Protein AF-A0A383DBK7-F1 (afdb_monomer_lite)

pLDDT: mean 73.45, std 19.94, range [37.69, 95.38]

Structure (mmCIF, N/CA/C/O backbone):
data_AF-A0A383DBK7-F1
#
_entry.id   AF-A0A383DBK7-F1
#
loop_
_atom_site.group_PDB
_atom_site.id
_atom_site.type_symbol
_atom_site.label_atom_id
_atom_site.label_alt_id
_atom_site.label_comp_id
_atom_site.label_asym_id
_atom_site.label_entity_id
_atom_site.label_seq_id
_atom_site.pdbx_PDB_ins_code
_atom_site.Cartn_x
_atom_site.Cartn_y
_atom_site.Cartn_z
_atom_site.occupancy
_atom_site.B_iso_or_equiv
_atom_site.auth_seq_id
_atom_site.auth_comp_id
_atom_site.auth_asym_id
_atom_site.auth_atom_id
_atom_site.pdbx_PDB_model_num
ATOM 1 N N . MET A 1 1 ? -29.598 -0.564 31.491 1.00 38.88 1 MET A N 1
ATOM 2 C CA . MET A 1 1 ? -29.309 -1.508 30.377 1.00 38.88 1 MET A CA 1
ATOM 3 C C . MET A 1 1 ? -28.284 -0.810 29.503 1.00 38.88 1 MET A C 1
ATOM 5 O O . MET A 1 1 ? -28.606 0.234 28.963 1.00 38.88 1 MET A O 1
ATOM 9 N N . GLY A 1 2 ? -27.034 -1.281 29.478 1.00 41.19 2 GLY A N 1
ATOM 10 C CA . GLY A 1 2 ? -25.929 -0.506 28.902 1.00 41.19 2 GLY A CA 1
ATOM 11 C C . GLY A 1 2 ? -26.020 -0.385 27.381 1.00 41.19 2 GLY A C 1
ATOM 12 O O . GLY A 1 2 ? -26.167 -1.396 26.694 1.00 41.19 2 GLY A O 1
ATOM 13 N N . ASN A 1 3 ? -25.919 0.838 26.862 1.00 51.25 3 ASN A N 1
ATOM 14 C CA . ASN A 1 3 ? -25.913 1.095 25.426 1.00 51.25 3 ASN A CA 1
ATOM 15 C C . ASN A 1 3 ? -24.606 0.573 24.810 1.00 51.25 3 ASN A C 1
ATOM 17 O O . ASN A 1 3 ? -23.506 0.955 25.220 1.00 51.25 3 ASN A O 1
ATOM 21 N N . VAL A 1 4 ? -24.735 -0.311 23.818 1.00 54.56 4 VAL A N 1
ATOM 22 C CA . VAL A 1 4 ? -23.609 -0.811 23.023 1.00 54.56 4 VA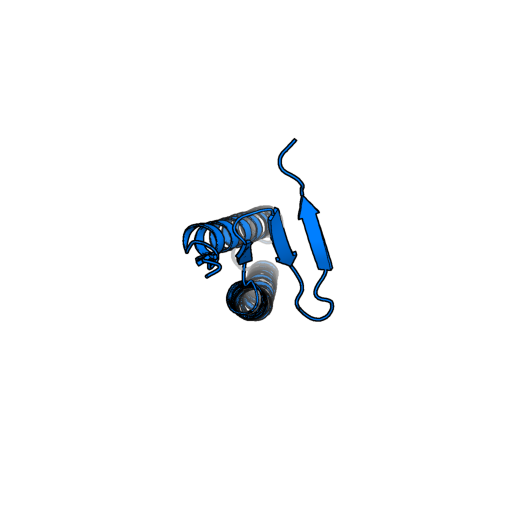L A CA 1
ATOM 23 C C . VAL A 1 4 ? -23.377 0.162 21.878 1.00 54.56 4 VAL A C 1
ATOM 25 O O . VAL A 1 4 ? -24.194 0.255 20.963 1.00 54.56 4 VAL A O 1
ATOM 28 N N . ILE A 1 5 ? -22.263 0.887 21.921 1.00 59.22 5 ILE A N 1
ATOM 29 C CA . ILE A 1 5 ? -21.854 1.771 20.833 1.00 59.22 5 ILE A CA 1
ATOM 30 C C . ILE A 1 5 ? -20.886 0.995 19.942 1.00 59.22 5 ILE A C 1
ATOM 32 O O . ILE A 1 5 ? -19.887 0.439 20.397 1.00 59.22 5 ILE A O 1
ATOM 36 N N . LYS A 1 6 ? -21.195 0.926 18.650 1.00 58.03 6 LYS A N 1
ATOM 37 C CA . LYS A 1 6 ? -20.268 0.411 17.638 1.00 58.03 6 LYS A CA 1
ATOM 38 C C . LYS A 1 6 ? -19.454 1.577 17.071 1.00 58.03 6 LYS A C 1
ATOM 40 O O . LYS A 1 6 ? -19.996 2.680 16.982 1.00 58.03 6 LYS A O 1
ATOM 45 N N . PRO A 1 7 ? -18.181 1.364 16.693 1.00 59.94 7 PRO A N 1
ATOM 46 C CA . PRO A 1 7 ? -17.385 2.392 16.030 1.00 59.94 7 PRO A CA 1
ATOM 47 C C . PRO A 1 7 ? -18.113 2.921 14.788 1.00 59.94 7 PRO A C 1
ATOM 49 O O . PRO A 1 7 ? -18.637 2.151 13.979 1.00 59.94 7 PRO A O 1
ATOM 52 N N . ASP A 1 8 ? -18.159 4.247 14.663 1.00 64.44 8 ASP A N 1
ATOM 53 C CA . ASP A 1 8 ? -18.767 4.942 13.528 1.00 64.44 8 ASP A CA 1
ATOM 54 C C . ASP A 1 8 ? -18.027 4.570 12.227 1.00 64.44 8 ASP A C 1
ATOM 56 O O . ASP A 1 8 ? -16.799 4.432 12.204 1.00 64.44 8 ASP A O 1
ATOM 60 N N . LYS A 1 9 ? -18.771 4.461 11.120 1.00 69.19 9 LYS A N 1
ATOM 61 C CA . LYS A 1 9 ? -18.243 4.255 9.762 1.00 69.19 9 LYS A CA 1
ATOM 62 C C . LYS A 1 9 ? -17.153 5.270 9.400 1.00 69.19 9 LYS A C 1
ATOM 64 O O . LYS A 1 9 ? -16.267 4.945 8.614 1.00 69.19 9 LYS A O 1
ATOM 69 N N . LYS A 1 10 ? -17.165 6.462 10.011 1.00 73.50 10 LYS A N 1
ATOM 70 C CA . LYS A 1 10 ? -16.115 7.484 9.857 1.00 73.50 10 LYS A CA 1
ATOM 71 C C . LYS A 1 10 ? -14.701 6.971 10.164 1.00 73.50 10 LYS A C 1
ATOM 73 O O . LYS A 1 10 ? -13.760 7.404 9.506 1.00 73.50 10 LYS A O 1
ATOM 78 N N . TYR A 1 11 ? -14.536 6.030 11.099 1.00 72.62 11 TYR A N 1
ATOM 79 C CA . TYR A 1 11 ? -13.221 5.452 11.414 1.00 72.62 11 TYR A CA 1
ATOM 80 C C . TYR A 1 11 ? -12.685 4.557 10.295 1.00 72.62 11 TYR A C 1
ATOM 82 O O . TYR A 1 11 ? -11.488 4.578 10.016 1.00 72.62 11 TYR A O 1
ATOM 90 N N . TYR A 1 12 ? -13.568 3.821 9.616 1.00 74.81 12 TYR A N 1
ATOM 91 C CA . TYR A 1 12 ? -13.195 3.034 8.443 1.00 74.81 12 TYR A CA 1
ATOM 92 C C . TYR A 1 12 ? -12.727 3.947 7.307 1.00 74.81 12 TYR A C 1
ATOM 94 O O . TYR A 1 12 ? -11.667 3.726 6.725 1.00 74.81 12 TYR A O 1
ATOM 102 N N . THR A 1 13 ? -13.464 5.034 7.053 1.00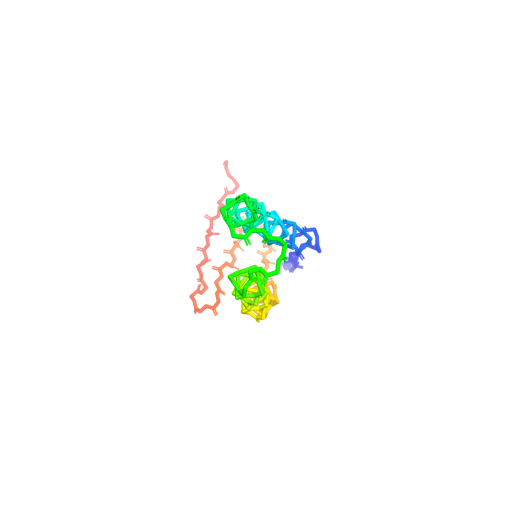 79.00 13 THR A N 1
ATOM 103 C CA . THR A 1 13 ? -13.076 6.035 6.052 1.00 79.00 13 THR A CA 1
ATOM 104 C C . THR A 1 13 ? -11.738 6.690 6.397 1.00 79.00 13 THR A C 1
ATOM 106 O O . THR A 1 13 ? -10.894 6.835 5.521 1.00 79.00 13 THR A O 1
ATOM 109 N N . ALA A 1 14 ? -11.498 7.030 7.668 1.00 83.25 14 ALA A N 1
ATOM 110 C CA . ALA A 1 14 ? -10.220 7.591 8.104 1.00 83.25 14 ALA A CA 1
ATOM 111 C C . ALA A 1 14 ? -9.046 6.624 7.865 1.00 83.25 14 ALA A C 1
ATOM 113 O O . ALA A 1 14 ? -7.994 7.041 7.388 1.00 83.25 14 ALA A O 1
ATOM 114 N N . GLN A 1 15 ? -9.227 5.328 8.137 1.00 84.44 15 GLN A N 1
ATOM 115 C CA . GLN A 1 15 ? -8.195 4.317 7.886 1.00 84.44 15 GLN A CA 1
ATOM 116 C C . GLN A 1 15 ? -7.923 4.114 6.389 1.00 84.44 15 GLN A C 1
ATOM 118 O O . GLN A 1 15 ? -6.763 3.978 6.002 1.00 84.44 15 GLN A O 1
ATOM 123 N N . LEU A 1 16 ? -8.954 4.169 5.539 1.00 86.44 16 LEU A N 1
ATOM 124 C CA . LEU A 1 16 ? -8.778 4.147 4.082 1.00 86.44 16 LEU A CA 1
ATOM 125 C C . LEU A 1 16 ? -8.036 5.388 3.567 1.00 86.44 16 LEU A C 1
ATOM 127 O O . LEU A 1 16 ? -7.181 5.266 2.694 1.00 86.44 16 LEU A O 1
ATOM 131 N N . LEU A 1 17 ? -8.320 6.570 4.123 1.00 88.69 17 LEU A N 1
ATOM 132 C CA . LEU A 1 17 ? -7.608 7.803 3.772 1.00 88.69 17 LEU A CA 1
ATOM 133 C C . LEU A 1 17 ? -6.124 7.722 4.144 1.00 88.69 17 LEU A C 1
ATOM 135 O O . LEU A 1 17 ? -5.276 8.074 3.329 1.00 88.69 17 LEU A O 1
ATOM 139 N N . ILE A 1 18 ? -5.800 7.203 5.333 1.00 89.00 18 ILE A N 1
ATOM 140 C CA . ILE A 1 18 ? -4.409 6.977 5.753 1.00 89.00 18 ILE A CA 1
ATOM 141 C C . ILE A 1 18 ? -3.701 6.030 4.773 1.00 89.00 18 ILE A C 1
ATOM 143 O O . ILE A 1 18 ? -2.608 6.341 4.300 1.00 89.00 18 ILE A O 1
ATOM 147 N N . LEU A 1 19 ? -4.339 4.911 4.416 1.00 90.31 19 LEU A N 1
ATOM 148 C CA . LEU A 1 19 ? -3.789 3.945 3.461 1.00 90.31 19 LEU A CA 1
ATOM 149 C C . LEU A 1 19 ? -3.580 4.559 2.066 1.00 90.31 19 LEU A C 1
ATOM 151 O O . LEU A 1 19 ? -2.572 4.295 1.405 1.00 90.31 19 LEU A O 1
ATOM 155 N N . SER A 1 20 ? -4.506 5.416 1.630 1.00 90.75 20 SER A N 1
ATOM 156 C CA . SER A 1 20 ? -4.395 6.151 0.371 1.00 90.75 20 SER A CA 1
ATOM 157 C C . SER A 1 20 ? -3.213 7.118 0.383 1.00 90.75 20 SER A C 1
ATOM 159 O O . SER A 1 20 ? -2.472 7.159 -0.592 1.00 90.75 20 SER A O 1
ATOM 161 N N . ILE A 1 21 ? -2.999 7.861 1.474 1.00 94.19 21 ILE A N 1
ATOM 162 C CA . ILE A 1 21 ? -1.866 8.792 1.602 1.00 94.19 21 ILE A CA 1
ATOM 163 C C . ILE A 1 21 ? -0.535 8.034 1.538 1.00 94.19 21 ILE A C 1
ATOM 165 O O . ILE A 1 21 ? 0.364 8.434 0.801 1.00 94.19 21 ILE A O 1
ATOM 169 N N . LEU A 1 22 ? -0.424 6.911 2.254 1.00 92.56 22 LEU A N 1
ATOM 170 C CA . LEU A 1 22 ? 0.749 6.030 2.195 1.00 92.56 22 LEU A CA 1
ATOM 171 C C . LEU A 1 22 ? 1.018 5.524 0.772 1.00 92.56 22 LEU A C 1
ATOM 173 O O . LEU A 1 22 ? 2.156 5.561 0.310 1.00 92.56 22 LEU A O 1
ATOM 177 N N . SER A 1 23 ? -0.033 5.116 0.057 1.00 93.06 23 SER A N 1
ATOM 178 C CA . SER A 1 23 ? 0.078 4.675 -1.340 1.00 93.06 23 SER A CA 1
ATOM 179 C C . SER A 1 23 ? 0.586 5.805 -2.242 1.00 93.06 23 SER A C 1
ATOM 181 O O . SER A 1 23 ? 1.484 5.587 -3.052 1.00 93.06 23 SER A O 1
ATOM 183 N N . SER A 1 24 ? 0.078 7.028 -2.061 1.00 93.31 24 SER A N 1
ATOM 184 C CA . SER A 1 24 ? 0.526 8.200 -2.819 1.00 93.31 24 SER A CA 1
ATOM 185 C C . SER A 1 24 ? 2.008 8.508 -2.601 1.00 93.31 24 SER A C 1
ATOM 187 O O . SER A 1 24 ? 2.704 8.820 -3.561 1.00 93.31 24 SER A O 1
ATOM 189 N N . ILE A 1 25 ? 2.517 8.380 -1.372 1.00 94.75 25 ILE A N 1
ATOM 190 C CA . ILE A 1 25 ? 3.944 8.596 -1.075 1.00 94.75 25 ILE A CA 1
ATOM 191 C C . ILE A 1 25 ? 4.819 7.584 -1.828 1.00 94.75 25 ILE A C 1
ATOM 193 O O . ILE A 1 25 ? 5.829 7.966 -2.417 1.00 94.75 25 ILE A O 1
ATOM 197 N N . ILE A 1 26 ? 4.414 6.309 -1.859 1.00 93.19 26 ILE A N 1
ATOM 198 C CA . ILE A 1 26 ? 5.129 5.256 -2.598 1.00 93.19 26 ILE A CA 1
ATOM 199 C C . ILE A 1 26 ? 5.147 5.566 -4.100 1.00 93.19 26 ILE A C 1
ATOM 201 O O . ILE A 1 26 ? 6.193 5.450 -4.736 1.00 93.19 26 ILE A O 1
ATOM 205 N N . ILE A 1 27 ? 4.013 6.002 -4.657 1.00 94.69 27 ILE A N 1
ATOM 206 C CA . ILE A 1 27 ? 3.905 6.379 -6.073 1.00 94.69 27 ILE A CA 1
ATOM 207 C C . ILE A 1 27 ? 4.815 7.568 -6.389 1.00 94.69 27 ILE A C 1
ATOM 209 O O . ILE A 1 27 ? 5.539 7.528 -7.379 1.00 94.69 27 ILE A O 1
ATOM 213 N N . ILE A 1 28 ? 4.832 8.602 -5.543 1.00 95.38 28 ILE A N 1
ATOM 214 C CA . ILE A 1 28 ? 5.719 9.762 -5.720 1.00 95.38 28 ILE A CA 1
ATOM 215 C C . ILE A 1 28 ? 7.186 9.316 -5.726 1.00 95.38 28 ILE A C 1
ATOM 217 O O . ILE A 1 28 ? 7.944 9.723 -6.603 1.00 95.38 28 ILE A O 1
ATOM 221 N N . GLY A 1 29 ? 7.581 8.436 -4.800 1.00 93.31 29 GLY A N 1
ATOM 222 C CA . GLY A 1 29 ? 8.927 7.862 -4.781 1.00 93.31 29 GLY A CA 1
ATOM 223 C C . GLY A 1 29 ? 9.262 7.095 -6.065 1.00 93.31 29 GLY A C 1
ATOM 224 O O . GLY A 1 29 ? 10.326 7.302 -6.645 1.00 93.31 29 GLY A O 1
ATOM 225 N N . ALA A 1 30 ? 8.336 6.266 -6.554 1.00 92.88 30 ALA A N 1
ATOM 226 C CA . ALA A 1 30 ? 8.510 5.532 -7.806 1.00 92.88 30 ALA A CA 1
ATOM 227 C C . ALA A 1 30 ? 8.629 6.466 -9.022 1.00 92.88 30 ALA A C 1
ATOM 229 O O . ALA A 1 30 ? 9.458 6.215 -9.891 1.00 92.88 30 ALA A O 1
ATOM 230 N N . ILE A 1 31 ? 7.866 7.565 -9.062 1.00 93.94 31 ILE A N 1
ATOM 231 C CA . ILE A 1 31 ? 7.962 8.589 -10.113 1.00 93.94 31 ILE A CA 1
ATOM 232 C C . ILE A 1 31 ? 9.340 9.252 -10.101 1.00 93.94 31 ILE A C 1
ATOM 234 O O . ILE A 1 31 ? 9.937 9.420 -11.159 1.00 93.94 31 ILE A O 1
ATOM 238 N N . ILE A 1 32 ? 9.873 9.603 -8.927 1.00 94.50 32 ILE A N 1
ATOM 239 C CA . ILE A 1 32 ? 11.208 10.212 -8.826 1.00 94.50 32 ILE A CA 1
ATOM 240 C C . ILE A 1 32 ? 12.268 9.267 -9.396 1.00 94.50 32 ILE A C 1
ATOM 242 O O . ILE A 1 32 ? 13.083 9.685 -10.214 1.00 94.50 32 ILE A O 1
ATOM 246 N N . ILE A 1 33 ? 12.240 7.988 -9.015 1.00 91.31 33 ILE A N 1
ATOM 247 C CA . ILE A 1 33 ? 13.209 7.013 -9.531 1.00 91.31 33 ILE A CA 1
ATOM 248 C C . ILE A 1 33 ? 12.997 6.780 -11.034 1.00 91.31 33 ILE A C 1
ATOM 250 O O . ILE A 1 33 ? 13.967 6.690 -11.782 1.00 91.31 33 ILE A O 1
ATOM 254 N N . ASN A 1 34 ? 11.746 6.748 -11.498 1.00 92.44 34 ASN A N 1
ATOM 255 C CA . ASN A 1 34 ? 11.425 6.648 -12.918 1.00 92.44 34 ASN A CA 1
ATOM 256 C C . ASN A 1 34 ? 12.032 7.805 -13.727 1.00 92.44 34 ASN A C 1
ATOM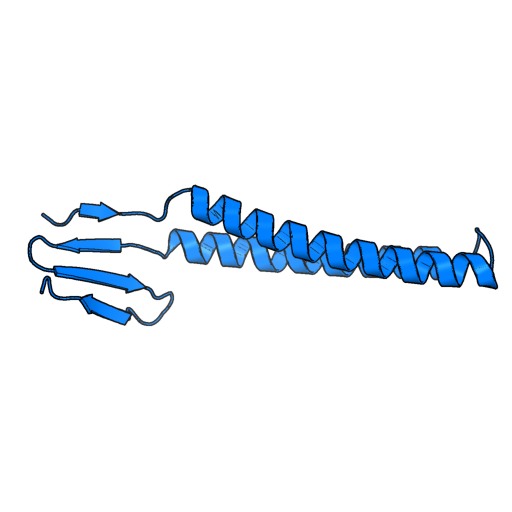 258 O O . ASN A 1 34 ? 12.624 7.554 -14.770 1.00 92.44 34 ASN A O 1
ATOM 262 N N . LEU A 1 35 ? 11.953 9.041 -13.223 1.00 92.00 35 LEU A N 1
ATOM 263 C CA . LEU A 1 35 ? 12.566 10.210 -13.861 1.00 92.00 35 LEU A CA 1
ATOM 264 C C . LEU A 1 35 ? 14.093 10.097 -13.936 1.00 92.00 35 LEU A C 1
ATOM 266 O O . LEU A 1 35 ? 14.673 10.488 -14.946 1.00 92.00 35 LEU A O 1
ATOM 270 N N . ILE A 1 36 ? 14.735 9.545 -12.900 1.00 91.06 36 ILE A N 1
ATOM 271 C CA . ILE A 1 36 ? 16.186 9.303 -12.895 1.00 91.06 36 ILE A CA 1
ATOM 272 C C . ILE A 1 36 ? 16.556 8.293 -13.988 1.00 91.06 36 ILE A C 1
ATOM 274 O O . ILE A 1 36 ? 17.424 8.572 -14.808 1.00 91.06 36 ILE A O 1
ATOM 278 N N . ILE A 1 37 ? 15.859 7.154 -14.048 1.00 89.81 37 ILE A N 1
ATOM 279 C CA . ILE A 1 37 ? 16.109 6.114 -15.061 1.00 89.81 37 ILE A CA 1
ATOM 280 C C . ILE A 1 37 ? 15.843 6.655 -16.471 1.00 89.81 37 ILE A C 1
ATOM 282 O O . ILE A 1 37 ? 16.633 6.434 -17.383 1.00 89.81 37 ILE A O 1
ATOM 286 N N . TYR A 1 38 ? 14.751 7.401 -16.648 1.00 90.50 38 TYR A N 1
ATOM 287 C CA . TYR A 1 38 ? 14.394 8.009 -17.926 1.00 90.50 38 TYR A CA 1
ATOM 288 C C . TYR A 1 38 ? 15.472 8.978 -18.426 1.00 90.50 38 TYR A C 1
ATOM 290 O O . TYR A 1 38 ? 15.717 9.050 -19.629 1.00 90.50 38 TYR A O 1
ATOM 298 N N . HIS A 1 39 ? 16.104 9.732 -17.522 1.00 89.81 39 HIS A N 1
ATOM 299 C CA . HIS A 1 39 ? 17.171 10.659 -17.885 1.00 89.81 39 HIS A CA 1
ATOM 300 C C . HIS A 1 39 ? 18.435 9.938 -18.374 1.00 89.81 39 HIS A C 1
ATOM 302 O O . HIS A 1 39 ? 19.032 10.378 -19.352 1.00 89.81 39 HIS A O 1
ATOM 308 N N . GLU A 1 40 ? 18.814 8.838 -17.719 1.00 87.69 40 GLU A N 1
ATOM 309 C CA . GLU A 1 40 ? 20.044 8.090 -18.016 1.00 87.69 40 GLU A CA 1
ATOM 310 C C . GLU A 1 40 ? 19.896 7.151 -19.225 1.00 87.69 40 GLU A C 1
ATOM 312 O O . GLU A 1 40 ? 20.742 7.126 -20.116 1.00 87.69 40 GLU A O 1
ATOM 317 N N . GLU A 1 41 ? 18.813 6.373 -19.276 1.00 84.62 41 GLU A N 1
ATOM 318 C CA . GLU A 1 41 ? 18.648 5.261 -20.227 1.00 84.62 41 GLU A CA 1
ATOM 319 C C . GLU A 1 41 ? 17.556 5.518 -21.281 1.00 84.62 41 GLU A C 1
ATOM 321 O O . GLU A 1 41 ? 17.417 4.765 -22.249 1.00 84.62 41 GLU A O 1
ATOM 326 N N . GLY A 1 42 ? 16.779 6.594 -21.128 1.00 82.44 42 GLY A N 1
ATOM 327 C CA . GLY A 1 42 ? 15.697 6.957 -22.038 1.00 82.44 42 GLY A CA 1
ATOM 328 C C . GLY A 1 42 ? 14.380 6.186 -21.817 1.00 82.44 42 GLY A C 1
ATOM 329 O O . GLY A 1 42 ? 14.237 5.395 -20.883 1.00 82.44 42 GLY A O 1
ATOM 330 N N . PRO A 1 43 ? 13.373 6.410 -22.685 1.00 77.88 43 PRO A N 1
ATOM 331 C CA . PRO A 1 43 ? 11.999 5.919 -22.503 1.00 77.88 43 PRO A CA 1
ATOM 332 C C . PRO A 1 43 ? 11.831 4.393 -22.537 1.00 77.88 43 PRO A C 1
ATOM 334 O O . PRO A 1 43 ? 10.851 3.888 -21.997 1.00 77.88 43 PRO A O 1
ATOM 337 N N . ASN A 1 44 ? 12.751 3.664 -23.175 1.00 78.75 44 ASN A N 1
ATOM 338 C CA . ASN A 1 44 ? 12.631 2.220 -23.413 1.00 78.75 44 ASN A CA 1
ATOM 339 C C . ASN A 1 44 ? 13.461 1.372 -22.437 1.00 78.75 44 ASN A C 1
ATOM 341 O O . ASN A 1 44 ? 13.713 0.200 -22.709 1.00 78.75 44 ASN A O 1
ATOM 345 N N . SER A 1 45 ? 13.896 1.950 -21.316 1.00 82.56 45 SER A N 1
ATOM 346 C CA . SER A 1 45 ? 14.605 1.203 -20.279 1.00 82.56 45 SER A CA 1
ATOM 347 C C . SER A 1 45 ? 13.717 0.110 -19.677 1.00 82.56 45 SER A C 1
ATOM 349 O O . SER A 1 45 ? 12.601 0.367 -19.214 1.00 82.56 45 SER A O 1
ATOM 351 N N . GLU A 1 46 ? 14.239 -1.115 -19.603 1.00 86.81 46 GLU A N 1
ATOM 352 C CA . GLU A 1 46 ? 13.614 -2.215 -18.859 1.00 86.81 46 GLU A CA 1
ATOM 353 C C . GLU A 1 46 ? 13.453 -1.868 -17.366 1.00 86.81 46 GLU A C 1
ATOM 355 O O . GLU A 1 46 ? 12.498 -2.308 -16.718 1.00 86.81 46 GLU A O 1
ATOM 360 N N . GLY A 1 47 ? 14.324 -1.003 -16.829 1.00 84.62 47 GLY A N 1
ATOM 361 C CA . GLY A 1 47 ? 14.277 -0.522 -15.448 1.00 84.62 47 GLY A CA 1
ATOM 362 C C . GLY A 1 47 ? 12.986 0.227 -15.111 1.00 84.62 47 GLY A C 1
ATOM 363 O O . GLY A 1 47 ? 12.477 0.112 -13.993 1.00 84.62 47 GLY A O 1
ATOM 364 N N . ILE A 1 48 ? 12.388 0.916 -16.090 1.00 88.19 48 ILE A N 1
ATOM 365 C CA . ILE A 1 48 ? 11.082 1.573 -15.937 1.00 88.19 48 ILE A CA 1
ATOM 366 C C . ILE A 1 48 ? 9.982 0.532 -15.687 1.00 88.19 48 ILE A C 1
ATOM 368 O O . ILE A 1 48 ? 9.147 0.708 -14.799 1.00 88.19 48 ILE A O 1
ATOM 372 N N . ILE A 1 49 ? 9.981 -0.574 -16.429 1.00 88.94 49 ILE A N 1
ATOM 373 C CA . ILE A 1 49 ? 8.972 -1.630 -16.272 1.00 88.94 49 ILE A CA 1
ATOM 374 C C . ILE A 1 49 ? 9.141 -2.321 -14.916 1.00 88.94 49 ILE A C 1
ATOM 376 O O . ILE A 1 49 ? 8.161 -2.524 -14.193 1.00 88.94 49 ILE A O 1
ATOM 380 N N . VAL A 1 50 ? 10.385 -2.636 -14.543 1.00 90.88 50 VAL A N 1
ATOM 381 C CA . VAL A 1 50 ? 10.705 -3.299 -13.272 1.00 90.88 50 VAL A CA 1
ATOM 382 C C . VAL A 1 50 ? 10.247 -2.456 -12.082 1.00 90.88 50 VAL A C 1
ATOM 384 O O . VAL A 1 50 ? 9.625 -2.989 -11.160 1.00 90.88 50 VAL A O 1
ATOM 387 N N . ILE A 1 51 ? 10.479 -1.139 -12.098 1.00 92.19 51 ILE A N 1
ATOM 388 C CA . ILE A 1 51 ? 10.105 -0.298 -10.958 1.00 92.19 51 ILE A CA 1
ATOM 389 C C . ILE A 1 51 ? 8.593 -0.151 -10.793 1.00 92.19 51 ILE A C 1
ATOM 391 O O . ILE A 1 51 ? 8.096 -0.167 -9.666 1.00 92.19 51 ILE A O 1
ATOM 395 N N . TRP A 1 52 ? 7.844 -0.080 -11.897 1.00 91.75 52 TRP A N 1
ATOM 396 C CA . TRP A 1 52 ? 6.383 -0.049 -11.846 1.00 91.75 52 TRP A CA 1
ATOM 397 C C . TRP A 1 52 ? 5.800 -1.378 -11.365 1.00 91.75 52 TRP A C 1
ATOM 399 O O . TRP A 1 52 ? 4.862 -1.367 -10.568 1.00 91.75 52 TRP A O 1
ATOM 409 N N . LEU A 1 53 ? 6.386 -2.512 -11.762 1.00 93.62 53 LEU A N 1
ATOM 410 C CA . LEU A 1 53 ? 6.017 -3.830 -11.234 1.00 93.62 53 LEU A CA 1
ATOM 411 C C . LEU A 1 53 ? 6.238 -3.921 -9.720 1.00 93.62 53 LEU A C 1
ATOM 413 O O . LEU A 1 53 ? 5.344 -4.362 -8.996 1.00 93.62 53 LEU A O 1
ATOM 417 N N . ILE A 1 54 ? 7.392 -3.461 -9.229 1.00 92.50 54 ILE A N 1
ATOM 418 C CA . ILE A 1 54 ? 7.692 -3.430 -7.790 1.00 92.50 54 ILE A CA 1
ATOM 419 C C . ILE A 1 54 ? 6.716 -2.502 -7.056 1.00 92.50 54 ILE A C 1
ATOM 421 O O . ILE A 1 54 ? 6.169 -2.879 -6.019 1.00 92.50 54 ILE A O 1
ATOM 425 N N . CYS A 1 55 ? 6.456 -1.312 -7.602 1.00 94.12 55 CYS A N 1
ATOM 426 C CA . CYS A 1 55 ? 5.534 -0.337 -7.021 1.00 94.12 55 CYS A CA 1
ATOM 427 C C . CYS A 1 55 ? 4.113 -0.911 -6.895 1.00 94.12 55 CYS A C 1
ATOM 429 O O . CYS A 1 55 ? 3.533 -0.910 -5.806 1.00 94.12 55 CYS A O 1
ATOM 431 N N . LEU A 1 56 ? 3.579 -1.481 -7.981 1.00 93.75 56 LEU A N 1
ATOM 432 C CA . LEU A 1 56 ? 2.260 -2.116 -7.991 1.00 93.75 56 LEU A CA 1
ATOM 433 C C . LEU A 1 56 ? 2.194 -3.319 -7.049 1.00 93.75 56 LEU A C 1
ATOM 435 O O . LEU A 1 56 ? 1.195 -3.485 -6.348 1.00 93.75 56 LEU A O 1
ATOM 439 N N . GLY A 1 57 ? 3.252 -4.131 -6.995 1.00 93.81 57 GLY A N 1
ATOM 440 C CA . GLY A 1 57 ? 3.351 -5.263 -6.079 1.00 93.81 57 GLY A CA 1
ATOM 441 C C . GLY A 1 57 ? 3.283 -4.827 -4.616 1.00 93.81 57 GLY A C 1
ATOM 442 O O . GLY A 1 57 ? 2.458 -5.340 -3.860 1.00 93.81 57 GLY A O 1
ATOM 443 N N . LEU A 1 58 ? 4.085 -3.832 -4.225 1.00 92.44 58 LEU A N 1
ATOM 444 C CA . LEU A 1 58 ? 4.107 -3.301 -2.859 1.00 92.44 58 LEU A CA 1
ATOM 445 C C . LEU A 1 58 ? 2.755 -2.715 -2.447 1.00 92.44 58 LEU A C 1
ATOM 447 O O . LEU A 1 58 ? 2.257 -3.029 -1.365 1.00 92.44 58 LEU A O 1
ATOM 451 N N . ILE A 1 59 ? 2.135 -1.908 -3.314 1.00 93.50 59 ILE A N 1
ATOM 452 C CA . ILE A 1 59 ? 0.816 -1.324 -3.044 1.00 93.50 59 ILE A CA 1
ATOM 453 C C . ILE A 1 59 ? -0.230 -2.435 -2.917 1.00 93.50 59 ILE A C 1
ATOM 455 O O . ILE A 1 59 ? -0.990 -2.452 -1.951 1.00 93.50 59 ILE A O 1
ATOM 459 N N . SER A 1 60 ? -0.241 -3.407 -3.830 1.00 92.06 60 SER A N 1
ATOM 460 C CA . SER A 1 60 ? -1.211 -4.508 -3.798 1.00 92.06 60 SER A CA 1
ATOM 461 C C . SER A 1 60 ? -1.093 -5.330 -2.515 1.00 92.06 60 SER A C 1
ATOM 463 O O . SER A 1 60 ? -2.097 -5.562 -1.843 1.00 92.06 60 SER A O 1
ATOM 465 N N . ILE A 1 61 ? 0.127 -5.715 -2.127 1.00 92.94 61 ILE A N 1
ATOM 466 C CA . ILE A 1 61 ? 0.383 -6.460 -0.885 1.00 92.94 61 ILE A CA 1
ATOM 467 C C . ILE A 1 61 ? -0.082 -5.648 0.327 1.00 92.94 61 ILE A C 1
ATOM 469 O O . ILE A 1 61 ? -0.779 -6.178 1.194 1.00 92.94 61 ILE A O 1
ATOM 473 N N . MET A 1 62 ? 0.252 -4.356 0.371 1.00 90.62 62 MET A N 1
ATOM 474 C CA . MET A 1 62 ? -0.150 -3.469 1.460 1.00 90.62 62 MET A CA 1
ATOM 475 C C . MET A 1 62 ? -1.676 -3.420 1.607 1.00 90.62 62 MET A C 1
ATOM 477 O O . MET A 1 62 ? -2.192 -3.585 2.710 1.00 90.62 62 MET A O 1
ATOM 481 N N . TRP A 1 63 ? -2.412 -3.255 0.507 1.00 92.19 63 TRP A N 1
ATOM 482 C CA . TRP A 1 63 ? -3.876 -3.212 0.528 1.00 92.19 63 TRP A CA 1
ATOM 483 C C . TRP A 1 63 ? -4.502 -4.557 0.911 1.00 92.19 63 TRP A C 1
ATOM 485 O O . TRP A 1 63 ? -5.409 -4.591 1.746 1.00 92.19 63 TRP A O 1
ATOM 495 N N . ILE A 1 64 ? -3.992 -5.664 0.360 1.00 91.19 64 ILE A N 1
ATOM 496 C CA . ILE A 1 64 ? -4.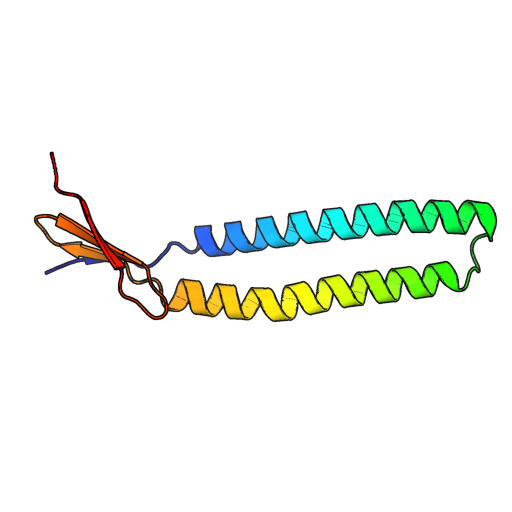475 -7.024 0.644 1.00 91.19 64 ILE A CA 1
ATOM 497 C C . ILE A 1 64 ? -4.322 -7.370 2.125 1.00 91.19 64 ILE A C 1
ATOM 499 O O . ILE A 1 64 ? -5.205 -8.010 2.688 1.00 91.19 64 ILE A O 1
ATOM 503 N N . VAL A 1 65 ? -3.232 -6.948 2.769 1.00 88.94 65 VAL A N 1
ATOM 504 C CA . VAL A 1 65 ? -2.996 -7.218 4.194 1.00 88.94 65 VAL A CA 1
ATOM 505 C C . VAL A 1 65 ? -3.768 -6.241 5.084 1.00 88.94 65 VAL A C 1
ATOM 507 O O . VAL A 1 65 ? -4.345 -6.644 6.094 1.00 88.94 65 VAL A O 1
ATOM 510 N N . PHE A 1 66 ? -3.824 -4.958 4.725 1.00 84.94 66 PHE A N 1
ATOM 511 C CA . PHE A 1 66 ? -4.385 -3.924 5.596 1.00 84.94 66 PHE A CA 1
ATOM 512 C C . PHE A 1 66 ? -5.919 -3.955 5.667 1.00 84.94 66 PHE A C 1
ATOM 514 O O . PHE A 1 66 ? -6.484 -3.806 6.751 1.00 84.94 66 PHE A O 1
ATOM 521 N N . LEU A 1 67 ? -6.606 -4.201 4.545 1.00 84.81 67 LEU A N 1
ATOM 522 C CA . LEU A 1 67 ? -8.072 -4.281 4.497 1.00 84.81 67 LEU A CA 1
ATOM 523 C C . LEU A 1 67 ? -8.680 -5.326 5.456 1.00 84.81 67 LEU A C 1
ATOM 525 O O . LEU A 1 67 ? -9.570 -4.956 6.229 1.00 84.81 67 LEU A O 1
ATOM 529 N N . PRO A 1 68 ? -8.245 -6.604 5.471 1.00 82.69 68 PRO A N 1
ATOM 530 C CA . PRO A 1 68 ? -8.803 -7.602 6.379 1.00 82.69 68 PRO A CA 1
ATOM 531 C C . PRO A 1 68 ? -8.465 -7.297 7.838 1.00 82.69 68 PRO A C 1
ATOM 533 O O . PRO A 1 68 ? -9.319 -7.498 8.700 1.00 82.69 68 PRO A O 1
ATOM 536 N N . ILE A 1 69 ? -7.271 -6.760 8.123 1.00 81.31 69 ILE A N 1
ATOM 537 C CA . ILE A 1 69 ? -6.885 -6.345 9.479 1.00 81.31 69 ILE A CA 1
ATOM 538 C C . ILE A 1 69 ? -7.831 -5.258 9.984 1.00 81.31 69 ILE A C 1
ATOM 540 O O . ILE A 1 69 ? -8.408 -5.406 11.058 1.00 81.31 69 ILE A O 1
ATOM 544 N N . VAL A 1 70 ? -8.040 -4.198 9.201 1.00 79.00 70 VAL A N 1
ATOM 545 C CA . VAL A 1 70 ? -8.959 -3.102 9.534 1.00 79.00 70 VAL A CA 1
ATOM 546 C C . VAL A 1 70 ? -10.387 -3.609 9.710 1.00 79.00 70 VAL A C 1
ATOM 548 O O . VAL A 1 70 ? -11.041 -3.293 10.706 1.00 79.00 70 VAL A O 1
ATOM 551 N N . HIS A 1 71 ? -10.868 -4.429 8.773 1.00 77.88 71 HIS A N 1
ATOM 552 C CA . HIS A 1 71 ? -12.211 -4.994 8.839 1.00 77.88 71 HIS A CA 1
ATOM 553 C C . HIS A 1 71 ? -12.410 -5.819 10.118 1.00 77.88 71 HIS A C 1
ATOM 555 O O . HIS A 1 71 ? -13.405 -5.646 10.825 1.00 77.88 71 HIS A O 1
ATOM 561 N N . PHE A 1 72 ? -11.448 -6.681 10.450 1.00 73.38 72 PHE A N 1
ATOM 562 C CA . PHE A 1 72 ? -11.495 -7.509 11.651 1.00 73.38 72 PHE A CA 1
ATOM 563 C C . PHE A 1 72 ? -11.387 -6.668 12.930 1.00 73.38 72 PHE A C 1
ATOM 565 O O . PHE A 1 72 ? -12.118 -6.908 13.891 1.00 73.38 72 PHE A O 1
ATOM 572 N N . TRP A 1 73 ? -10.534 -5.639 12.926 1.00 67.06 73 TRP A N 1
ATOM 573 C CA . TRP A 1 73 ? -10.339 -4.720 14.048 1.00 67.06 73 TRP A CA 1
ATOM 574 C C . TRP A 1 73 ? -11.625 -3.955 14.379 1.00 67.06 73 TRP A C 1
ATOM 576 O O . TRP A 1 73 ? -12.072 -3.964 15.524 1.00 67.06 73 TRP A O 1
ATOM 586 N N . ILE A 1 74 ? -12.277 -3.370 13.369 1.00 67.81 74 ILE A N 1
ATOM 587 C CA . ILE A 1 74 ? -13.538 -2.631 13.532 1.00 67.81 74 ILE A CA 1
ATOM 588 C C . ILE A 1 74 ? -14.676 -3.559 13.951 1.00 67.81 74 ILE A C 1
ATOM 590 O O . ILE A 1 74 ? -15.463 -3.204 14.827 1.00 67.81 74 ILE A O 1
ATOM 594 N N . LYS A 1 75 ? -14.765 -4.759 13.363 1.00 65.94 75 LYS A N 1
ATOM 595 C CA . LYS A 1 75 ? -15.808 -5.734 13.715 1.00 65.94 75 LYS A CA 1
ATOM 596 C C . LYS A 1 75 ? -15.702 -6.190 15.173 1.00 65.94 75 LYS A C 1
ATOM 598 O O . LYS A 1 75 ? -16.727 -6.486 15.784 1.00 65.94 75 LYS A O 1
ATOM 603 N N . ASN A 1 76 ? -14.490 -6.234 15.724 1.00 62.47 76 ASN A N 1
ATOM 604 C CA . ASN A 1 76 ? -14.242 -6.682 17.092 1.00 62.47 76 ASN A CA 1
ATOM 605 C C . ASN A 1 76 ? -14.214 -5.539 18.131 1.00 62.47 76 ASN A C 1
ATOM 607 O O . ASN A 1 76 ? -14.128 -5.794 19.330 1.00 62.47 76 ASN A O 1
ATOM 611 N N . LEU A 1 77 ? -14.324 -4.277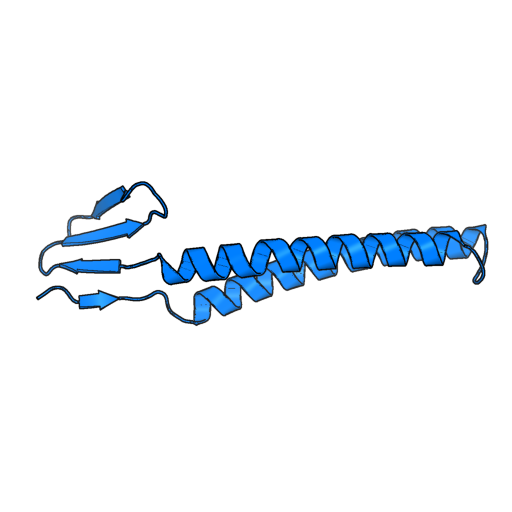 17.703 1.00 55.03 77 LEU A N 1
ATOM 612 C CA 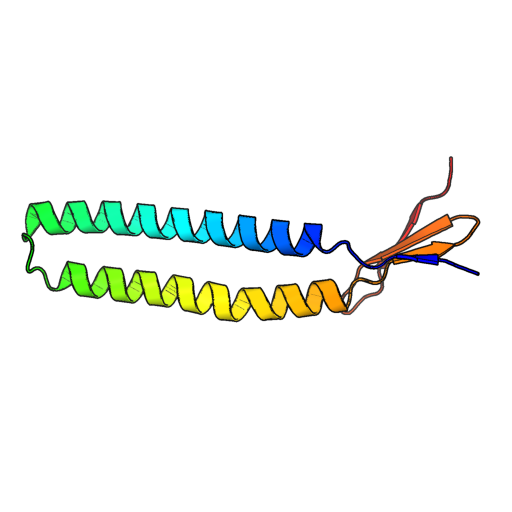. LEU A 1 77 ? -14.470 -3.119 18.588 1.00 55.03 77 LEU A CA 1
ATOM 613 C C . LEU A 1 77 ? -15.926 -2.993 19.061 1.00 55.03 77 LEU A C 1
ATOM 615 O O . LEU A 1 77 ? -16.797 -2.536 18.324 1.00 55.03 77 LEU A O 1
ATOM 619 N N . SER A 1 78 ? -16.200 -3.391 20.304 1.00 49.69 78 SER A N 1
ATOM 620 C CA . SER A 1 78 ? -17.489 -3.152 20.969 1.00 49.69 78 SER A CA 1
ATOM 621 C C . SER A 1 78 ? -17.306 -2.242 22.180 1.00 49.69 78 SER A C 1
ATOM 623 O O . SER A 1 78 ? -16.633 -2.608 23.141 1.00 49.69 78 SER A O 1
ATOM 625 N N . TYR A 1 79 ? -17.929 -1.062 22.149 1.00 50.50 79 TYR A N 1
ATOM 626 C CA . TYR A 1 79 ? -17.947 -0.134 23.277 1.00 50.50 79 TYR A CA 1
ATOM 627 C C . TYR A 1 79 ? -19.202 -0.393 24.120 1.00 50.50 79 TYR A C 1
ATOM 629 O O . TYR A 1 79 ? -20.312 -0.406 23.591 1.00 50.50 79 TYR A O 1
ATOM 637 N N . PHE A 1 80 ? -19.043 -0.580 25.432 1.00 46.62 80 PHE A N 1
ATOM 638 C CA . PHE A 1 80 ? -20.158 -0.739 26.370 1.00 46.62 80 PHE A CA 1
ATOM 639 C C . PHE A 1 80 ? -20.206 0.465 27.312 1.00 46.62 80 PHE A C 1
ATOM 641 O O . PHE A 1 80 ? -19.328 0.624 28.160 1.00 46.62 80 PHE A O 1
ATOM 648 N N . ILE A 1 81 ? -21.240 1.299 27.193 1.00 43.78 81 ILE A N 1
ATOM 649 C CA . ILE A 1 81 ? -21.496 2.388 28.142 1.00 43.78 81 ILE A CA 1
ATOM 650 C C . ILE A 1 81 ? -22.448 1.863 29.220 1.00 43.78 81 ILE A C 1
ATOM 652 O O . ILE A 1 81 ? -23.532 1.374 28.900 1.00 43.78 81 ILE A O 1
ATOM 656 N N . ARG A 1 82 ? -22.036 1.920 30.492 1.00 41.53 82 ARG A N 1
ATOM 657 C CA . ARG A 1 82 ? -22.863 1.562 31.655 1.00 41.53 82 ARG A CA 1
ATOM 658 C C . ARG A 1 82 ? -23.183 2.827 32.459 1.00 41.53 82 ARG A C 1
ATOM 660 O O . ARG A 1 82 ? -22.362 3.735 32.501 1.00 41.53 82 ARG A O 1
ATOM 667 N N . ASP A 1 83 ? -24.352 2.849 33.096 1.00 44.38 83 ASP A N 1
ATOM 668 C CA . ASP A 1 83 ? -24.993 4.055 33.651 1.00 44.38 83 ASP A CA 1
ATOM 669 C C . ASP A 1 83 ? -24.142 4.846 34.685 1.00 44.38 83 ASP A C 1
ATOM 671 O O . ASP A 1 83 ? -24.321 6.051 34.796 1.00 44.38 83 ASP A O 1
ATOM 675 N N . ASP A 1 84 ? -23.140 4.227 35.334 1.00 44.81 84 ASP A N 1
ATOM 676 C CA . ASP A 1 84 ? -22.229 4.886 36.303 1.00 44.81 84 ASP A CA 1
ATOM 677 C C . ASP A 1 84 ? -20.755 4.983 35.848 1.00 44.81 84 ASP A C 1
ATOM 679 O O . ASP A 1 84 ? -19.897 5.489 36.576 1.00 44.81 84 ASP A O 1
ATOM 683 N N . ARG A 1 85 ? -20.401 4.423 34.681 1.00 41.53 85 ARG A N 1
ATOM 684 C CA . ARG A 1 85 ? -19.001 4.308 34.226 1.00 41.53 85 ARG A CA 1
ATOM 685 C C . ARG A 1 85 ? -18.883 4.027 32.732 1.00 41.53 85 ARG A C 1
ATOM 687 O O . ARG A 1 85 ? -19.539 3.133 32.193 1.00 41.53 85 ARG A O 1
ATOM 694 N N . ILE A 1 86 ? -17.949 4.707 32.071 1.00 47.94 86 ILE A N 1
ATOM 695 C CA . ILE A 1 86 ? -17.570 4.372 30.696 1.00 47.94 86 ILE A CA 1
ATOM 696 C C . ILE A 1 86 ? -16.501 3.277 30.757 1.00 47.94 86 ILE A C 1
ATOM 698 O O . ILE A 1 86 ? -15.334 3.540 31.046 1.00 47.94 86 ILE A O 1
ATOM 702 N N . THR A 1 87 ? -16.903 2.035 30.486 1.00 45.34 87 THR A N 1
ATOM 703 C CA . THR A 1 87 ? -15.987 0.902 30.306 1.00 45.34 87 THR A CA 1
ATOM 704 C C . THR A 1 87 ? -15.644 0.754 28.829 1.00 45.34 87 THR A C 1
ATOM 706 O O . THR A 1 87 ? -16.411 0.192 28.048 1.00 45.34 87 THR A O 1
ATOM 709 N N . ILE A 1 88 ? -14.477 1.251 28.422 1.00 48.84 88 ILE A N 1
ATOM 710 C CA . ILE A 1 88 ? -13.966 1.005 27.070 1.00 48.84 88 ILE A CA 1
ATOM 711 C C . ILE A 1 88 ? -13.367 -0.403 27.076 1.00 48.84 88 ILE A C 1
ATOM 713 O O . ILE A 1 88 ? -12.318 -0.607 27.683 1.00 48.84 88 ILE A O 1
ATOM 717 N N . GLN A 1 89 ? -14.024 -1.369 26.427 1.00 49.81 89 GLN A N 1
ATOM 718 C CA . GLN A 1 89 ? -13.421 -2.666 26.109 1.00 49.81 89 GLN A CA 1
ATOM 719 C C . GLN A 1 89 ? -12.753 -2.549 24.739 1.00 49.81 89 GLN A C 1
ATOM 721 O O . GLN A 1 89 ? -13.399 -2.671 23.704 1.00 49.81 89 GLN A O 1
ATOM 726 N N . SER A 1 90 ? -11.452 -2.265 24.737 1.00 40.94 90 SER A N 1
ATOM 727 C CA . SER A 1 90 ? -10.656 -2.208 23.509 1.00 40.94 90 SER A CA 1
ATOM 728 C C . SER A 1 90 ? -9.682 -3.379 23.509 1.00 40.94 90 SER A C 1
ATOM 730 O O . SER A 1 90 ? -8.767 -3.427 24.331 1.00 40.94 90 SER A O 1
ATOM 732 N N . GLY A 1 91 ? -9.906 -4.366 22.641 1.00 37.69 91 GLY A N 1
ATOM 733 C CA . GLY A 1 91 ? -9.025 -5.526 22.555 1.00 37.69 91 GLY A CA 1
ATOM 734 C C . GLY A 1 91 ? -9.497 -6.610 21.596 1.00 37.69 91 GLY A C 1
ATOM 735 O O . GLY A 1 91 ? -10.648 -7.027 21.649 1.00 37.69 91 GLY A O 1
ATOM 736 N N . ILE A 1 92 ? -8.575 -7.099 20.758 1.00 43.09 92 ILE A N 1
ATOM 737 C CA . ILE A 1 92 ? -8.787 -8.266 19.885 1.00 43.09 92 ILE A CA 1
ATOM 738 C C . ILE A 1 92 ? -8.656 -9.598 20.646 1.00 43.09 92 ILE A C 1
ATOM 740 O O . ILE A 1 92 ? -9.311 -10.570 20.286 1.00 43.09 92 ILE A O 1
ATOM 744 N N . LEU A 1 93 ? -7.829 -9.637 21.699 1.00 37.78 93 LEU A N 1
ATOM 745 C CA . LEU A 1 93 ? -7.494 -10.849 22.468 1.00 37.78 93 LEU A CA 1
ATOM 746 C C . LEU A 1 93 ? -7.540 -10.622 23.986 1.00 37.78 93 LEU A C 1
ATOM 748 O O . LEU A 1 93 ? -8.046 -11.457 24.726 1.00 37.78 93 LEU A O 1
ATOM 752 N N . THR A 1 94 ? -7.073 -9.471 24.469 1.00 38.22 94 THR A N 1
ATOM 753 C CA . THR A 1 94 ? -7.215 -9.057 25.870 1.00 38.22 94 THR A CA 1
ATOM 754 C C . THR A 1 94 ? -8.237 -7.940 25.950 1.00 38.22 94 THR A C 1
ATOM 756 O O . THR A 1 94 ? -7.987 -6.836 25.475 1.00 38.22 94 THR A O 1
ATOM 759 N N . LYS A 1 95 ? -9.394 -8.222 26.558 1.00 42.50 95 LYS A N 1
ATOM 760 C CA . LYS A 1 95 ? -10.366 -7.202 26.964 1.00 42.50 95 LYS A CA 1
ATOM 761 C C . LYS A 1 95 ? -9.692 -6.277 27.975 1.00 42.50 95 LYS A C 1
ATOM 763 O O . LYS A 1 95 ? -9.753 -6.517 29.176 1.00 42.50 95 LYS A O 1
ATOM 768 N N . LYS A 1 96 ? -8.995 -5.242 27.506 1.00 41.88 96 LYS A N 1
ATOM 769 C CA . LYS A 1 96 ? -8.525 -4.185 28.395 1.00 41.88 96 LYS A CA 1
ATOM 770 C C . LYS A 1 96 ? -9.746 -3.371 28.779 1.00 41.88 96 LYS A C 1
ATOM 772 O O . LYS A 1 96 ? -10.267 -2.618 27.964 1.00 41.88 96 LYS A O 1
ATOM 777 N N . GLU A 1 97 ? -10.214 -3.579 30.002 1.00 48.19 97 GLU A N 1
ATOM 778 C CA . GLU A 1 97 ? -11.226 -2.741 30.627 1.00 48.19 97 GLU A CA 1
ATOM 779 C C . GLU A 1 97 ? -10.537 -1.485 31.146 1.00 48.19 97 GLU A C 1
ATOM 781 O O . GLU A 1 97 ? -9.841 -1.512 32.160 1.00 48.19 97 GLU A O 1
ATOM 786 N N . LYS A 1 98 ? -10.689 -0.370 30.427 1.00 44.66 98 LYS A N 1
ATOM 787 C CA . LYS A 1 98 ? -10.303 0.932 30.971 1.00 44.66 98 LYS A CA 1
ATOM 788 C C . LYS A 1 98 ? -11.532 1.543 31.632 1.00 44.66 98 LYS A C 1
ATOM 790 O O . LYS A 1 98 ? -12.514 1.831 30.951 1.00 44.66 98 LYS A O 1
ATOM 795 N N . ASN A 1 99 ? -11.469 1.692 32.952 1.00 49.56 99 ASN A N 1
ATOM 796 C CA . ASN A 1 99 ? -12.518 2.297 33.766 1.00 49.56 99 ASN A CA 1
ATOM 797 C C . ASN A 1 99 ? -12.196 3.784 33.941 1.00 49.56 99 ASN A C 1
ATOM 799 O O . ASN A 1 99 ? -11.198 4.118 34.577 1.00 49.56 99 ASN A O 1
ATOM 803 N N . ILE A 1 100 ? -12.999 4.668 33.348 1.00 57.66 100 ILE A N 1
ATOM 804 C CA . ILE A 1 100 ? -12.886 6.115 33.567 1.00 57.66 100 ILE A CA 1
ATOM 805 C C . ILE A 1 100 ? -14.065 6.532 34.459 1.00 57.66 100 ILE A C 1
ATOM 807 O O . ILE A 1 100 ? -15.208 6.458 33.998 1.00 57.66 100 ILE A O 1
ATOM 811 N N . PRO A 1 101 ? -13.828 6.897 35.733 1.00 47.66 101 PRO A N 1
ATOM 812 C CA . PRO A 1 101 ? -14.879 7.412 36.603 1.00 47.66 101 PRO A CA 1
ATOM 813 C C . PRO A 1 101 ? -15.279 8.838 36.194 1.00 47.66 101 PRO A C 1
ATOM 815 O O . PRO A 1 101 ? -14.432 9.622 35.772 1.00 47.66 101 PRO A O 1
ATOM 818 N N . TYR A 1 102 ? -16.563 9.175 36.342 1.00 51.72 102 TYR A N 1
ATOM 819 C CA . TYR A 1 102 ? -17.081 10.539 36.198 1.00 51.72 102 TYR A CA 1
ATOM 820 C C . TYR A 1 102 ? -16.657 11.374 37.415 1.00 51.72 102 TYR A C 1
ATOM 822 O O . TYR A 1 102 ? -17.394 11.483 38.394 1.00 51.72 102 TYR A O 1
ATOM 830 N N . ARG A 1 103 ? -15.441 11.912 37.398 1.00 55.03 103 ARG A N 1
ATOM 831 C CA . ARG A 1 103 ? -15.035 13.007 38.281 1.00 55.03 103 ARG A CA 1
ATOM 832 C C . ARG A 1 103 ? -14.273 14.041 37.480 1.00 55.03 103 ARG A C 1
ATOM 834 O O . ARG A 1 103 ? -13.360 13.624 36.736 1.00 55.03 103 ARG A O 1
#

Organism: NCBI:txid408172

Sequence (103 aa):
MGNVIKPDKKYYTAQLLILSILSSIIIIGAIIINLIIYHEEGPNSEGIIVIWLICLGLISIMWIVFLPIVHFWIKNLSYFIRDDRITIQSGILTKKEKNIPYR

Radius of gyration: 21.95 Å; chains: 1; bounding box: 49×24×62 Å

Secondary structure (DSSP, 8-state):
--EEEPPPHHHHHHHHHHHHHHHHHHHHHHHHHHHHHHHHH-TT-HHHHHHHHHHHHHHHHHHHHHHHHHHHHHHH--EEEETTEEEEEE-SSS-EEEEE---

Foldseek 3Di:
DWDKDADDCVVVVVLVVVLVVVLVVLVVVLVVVLVVCCVPPNDPDPVNVVSVVVSVVVSVVSCVVSVVVSVLQRVPQIWIGDPQWGFGQRDPPDRPGDTDGDD

InterPro domains:
  IPR005182 YdbS-like, PH domain [PF03703] (75-103)